Protein AF-A0A7C3ZKS5-F1 (afdb_monomer)

Structure (mmCIF, N/CA/C/O backbone):
data_AF-A0A7C3ZKS5-F1
#
_entry.id   AF-A0A7C3ZKS5-F1
#
loop_
_atom_site.group_PDB
_atom_site.id
_atom_site.type_symbol
_atom_site.label_atom_id
_atom_site.label_alt_id
_atom_site.label_comp_id
_atom_site.label_asym_id
_atom_site.label_entity_id
_atom_site.label_seq_id
_atom_site.pdbx_PDB_ins_code
_atom_site.Cartn_x
_atom_site.Cartn_y
_atom_site.Cartn_z
_atom_site.occupancy
_atom_site.B_iso_or_equiv
_atom_site.auth_seq_id
_atom_site.auth_comp_id
_atom_site.auth_asym_id
_atom_site.auth_atom_id
_atom_site.pdbx_PDB_model_num
ATOM 1 N N . MET A 1 1 ? 28.762 -24.556 -15.927 1.00 60.16 1 MET A N 1
ATOM 2 C CA . MET A 1 1 ? 27.538 -2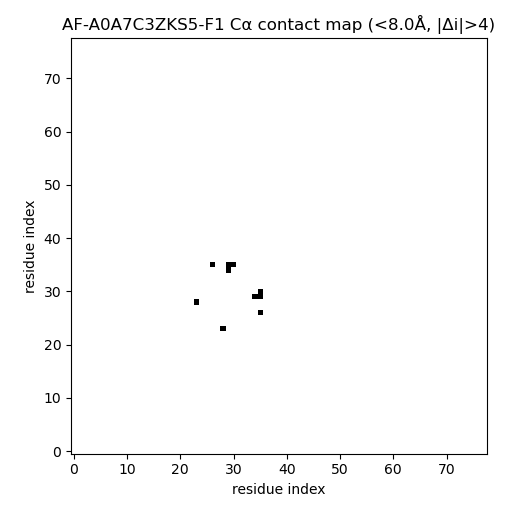4.675 -15.100 1.00 60.16 1 MET A CA 1
ATOM 3 C C . MET A 1 1 ? 26.582 -23.560 -15.504 1.00 60.16 1 MET A C 1
ATOM 5 O O . MET A 1 1 ? 27.045 -22.444 -15.691 1.00 60.16 1 MET A O 1
ATOM 9 N N . ARG A 1 2 ? 25.297 -23.856 -15.730 1.00 75.94 2 ARG A N 1
ATOM 10 C CA . ARG A 1 2 ? 24.270 -22.870 -16.123 1.00 75.94 2 ARG A CA 1
ATOM 11 C C . ARG A 1 2 ? 23.529 -22.421 -14.862 1.00 75.94 2 ARG A C 1
ATOM 13 O O . ARG A 1 2 ? 23.053 -23.278 -14.126 1.00 75.94 2 ARG A O 1
ATOM 20 N N . ASN A 1 3 ? 23.471 -21.115 -14.606 1.00 86.12 3 ASN A N 1
ATOM 21 C CA . ASN A 1 3 ? 22.723 -20.559 -13.480 1.00 86.12 3 ASN A CA 1
ATOM 22 C C . ASN A 1 3 ? 21.218 -20.582 -13.819 1.00 86.12 3 ASN A C 1
ATOM 24 O O . ASN A 1 3 ? 20.839 -19.950 -14.807 1.00 86.12 3 ASN A O 1
ATOM 28 N N . PRO A 1 4 ? 20.371 -21.287 -13.048 1.00 84.25 4 PRO A N 1
ATOM 29 C CA . PRO A 1 4 ? 18.936 -21.376 -13.319 1.00 84.25 4 PRO A CA 1
ATOM 30 C C . PRO A 1 4 ? 18.190 -20.042 -13.145 1.00 84.25 4 PRO A C 1
ATOM 32 O O . PRO A 1 4 ? 17.085 -19.908 -13.657 1.00 84.25 4 PRO A O 1
ATOM 35 N N . SER A 1 5 ? 18.788 -19.052 -12.473 1.00 85.94 5 SER A N 1
ATOM 36 C CA . SER A 1 5 ? 18.191 -17.727 -12.258 1.00 85.94 5 SER A CA 1
ATOM 37 C C . SER A 1 5 ? 18.482 -16.726 -13.380 1.00 85.94 5 SER A C 1
ATOM 39 O O . SER A 1 5 ? 17.900 -15.644 -13.392 1.00 85.94 5 SER A O 1
ATOM 41 N N . LEU A 1 6 ? 19.389 -17.039 -14.313 1.00 87.25 6 LEU A N 1
ATOM 42 C CA . LEU A 1 6 ? 19.719 -16.138 -15.419 1.00 87.25 6 LEU A CA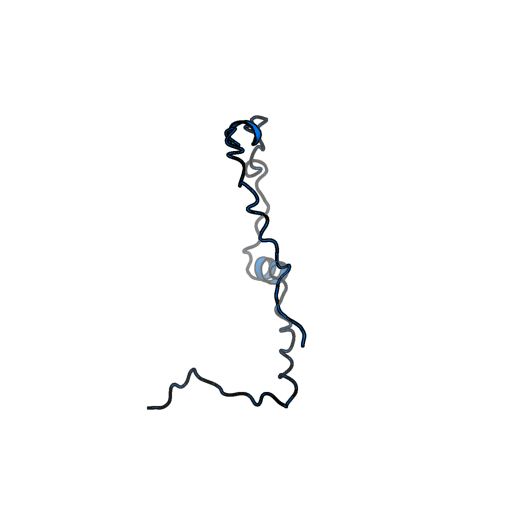 1
ATOM 43 C C . LEU A 1 6 ? 18.846 -16.437 -16.636 1.00 87.25 6 LEU A C 1
ATOM 45 O O . LEU A 1 6 ? 18.881 -17.535 -17.193 1.00 87.25 6 LEU A O 1
ATOM 49 N N . THR A 1 7 ? 18.116 -15.423 -17.090 1.00 82.06 7 THR A N 1
ATOM 50 C CA . THR A 1 7 ? 17.339 -15.454 -18.331 1.00 82.06 7 THR A CA 1
ATOM 51 C C . THR A 1 7 ? 17.921 -14.452 -19.332 1.00 82.06 7 THR A C 1
ATOM 53 O O . THR A 1 7 ? 18.498 -13.436 -18.953 1.00 82.06 7 THR A O 1
ATOM 56 N N . GLN A 1 8 ? 17.833 -14.761 -20.628 1.00 85.25 8 GLN A N 1
ATOM 57 C CA . GLN A 1 8 ? 18.292 -13.887 -21.711 1.00 85.25 8 GLN A CA 1
ATOM 58 C C . GLN A 1 8 ? 17.092 -13.502 -22.574 1.00 85.25 8 GLN A C 1
ATOM 60 O O . GLN A 1 8 ? 16.348 -14.379 -23.013 1.00 85.25 8 GLN A O 1
ATOM 65 N N . GLN A 1 9 ? 16.922 -12.205 -22.838 1.00 87.38 9 GLN A N 1
ATOM 66 C CA . GLN A 1 9 ? 15.843 -11.687 -23.680 1.00 87.38 9 GLN A CA 1
ATOM 67 C C . GLN A 1 9 ? 16.400 -10.903 -24.888 1.00 87.38 9 GLN A C 1
ATOM 69 O O . GLN A 1 9 ? 17.400 -10.193 -24.757 1.00 87.38 9 GLN A O 1
ATOM 74 N N . PRO A 1 10 ? 15.802 -11.047 -26.089 1.00 89.81 10 PRO A N 1
ATOM 75 C CA . PRO A 1 10 ? 16.271 -10.388 -27.308 1.00 89.81 10 PRO A CA 1
ATOM 76 C C . PRO A 1 10 ? 15.968 -8.883 -27.315 1.00 89.81 10 PRO A C 1
ATOM 78 O O . PRO A 1 10 ? 14.818 -8.479 -27.196 1.00 89.81 10 PRO A O 1
ATOM 81 N N . ARG A 1 11 ? 16.995 -8.055 -27.559 1.00 88.19 11 ARG A N 1
ATOM 82 C CA . ARG A 1 11 ? 16.910 -6.577 -27.518 1.00 88.19 11 ARG A CA 1
ATOM 83 C C . ARG A 1 11 ? 16.027 -5.943 -28.600 1.00 88.19 11 ARG A C 1
ATOM 85 O O . ARG A 1 11 ? 15.546 -4.837 -28.412 1.00 88.19 11 ARG A O 1
ATOM 92 N N . TYR A 1 12 ? 15.866 -6.610 -29.743 1.00 94.75 12 TYR A N 1
ATOM 93 C CA . TYR A 1 12 ? 15.124 -6.093 -30.902 1.00 94.75 12 TYR A CA 1
ATOM 94 C C . TYR A 1 12 ? 13.629 -6.436 -30.866 1.00 94.75 12 TYR A C 1
ATOM 96 O O . TYR A 1 12 ? 12.887 -6.035 -31.761 1.00 94.75 12 TYR A O 1
ATOM 104 N N . LYS A 1 13 ? 13.188 -7.229 -29.882 1.00 90.25 13 LYS A N 1
ATOM 105 C CA . LYS A 1 13 ? 11.777 -7.575 -29.713 1.00 90.25 13 LYS A CA 1
ATOM 106 C C . LYS A 1 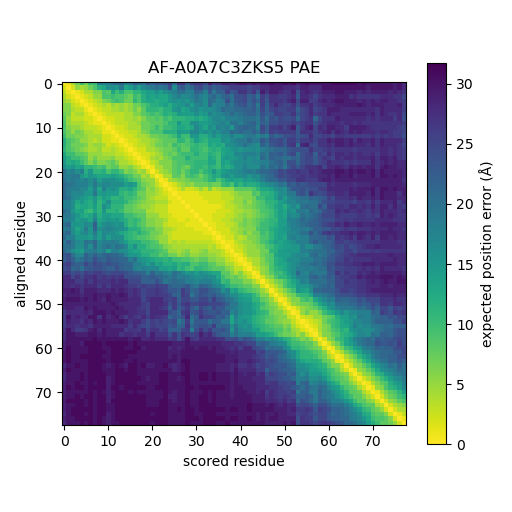13 ? 11.174 -6.704 -28.614 1.00 90.25 13 LYS A C 1
ATOM 108 O O . LYS A 1 13 ? 11.880 -6.375 -27.661 1.00 90.25 13 LYS A O 1
ATOM 113 N N . PRO A 1 14 ? 9.885 -6.353 -28.720 1.00 87.31 14 PRO A N 1
ATOM 114 C CA . PRO A 1 14 ? 9.185 -5.720 -27.614 1.00 87.31 14 PRO A CA 1
ATOM 115 C C . PRO A 1 14 ? 9.262 -6.611 -26.369 1.00 87.31 14 PRO A C 1
ATOM 117 O O . PRO A 1 14 ? 9.234 -7.842 -26.472 1.00 87.31 14 PRO A O 1
ATOM 120 N N . ALA A 1 15 ? 9.383 -5.975 -25.204 1.00 87.56 15 ALA A N 1
ATOM 121 C CA . ALA A 1 15 ? 9.381 -6.668 -23.925 1.00 87.56 15 ALA A CA 1
ATOM 122 C C . ALA A 1 15 ? 8.050 -7.402 -23.708 1.00 87.56 15 ALA A C 1
ATOM 124 O O . ALA A 1 15 ? 7.000 -6.988 -24.205 1.00 87.56 15 ALA A O 1
ATOM 125 N N . GLU A 1 16 ? 8.097 -8.498 -22.954 1.00 84.81 16 GLU A N 1
ATOM 126 C CA . GLU A 1 16 ? 6.880 -9.177 -22.525 1.00 84.81 16 GLU A CA 1
ATOM 127 C C . GLU A 1 16 ? 6.074 -8.257 -21.601 1.00 84.81 16 GLU A C 1
ATOM 129 O O . GLU A 1 16 ? 6.620 -7.608 -20.708 1.00 84.81 16 GLU A O 1
ATOM 134 N N . VAL A 1 17 ? 4.762 -8.189 -21.823 1.00 86.62 17 VAL A N 1
ATOM 135 C CA . VAL A 1 17 ? 3.870 -7.398 -20.977 1.00 86.62 17 VAL A CA 1
ATOM 136 C C . VAL A 1 17 ? 3.638 -8.162 -19.680 1.00 86.62 17 VAL A C 1
ATOM 138 O O . VAL A 1 17 ? 3.004 -9.220 -19.675 1.00 86.62 17 VAL A O 1
ATOM 141 N N . ILE A 1 18 ? 4.116 -7.610 -18.565 1.00 83.38 18 ILE A N 1
ATOM 142 C CA . ILE A 1 18 ? 3.766 -8.115 -17.238 1.00 83.38 18 ILE A CA 1
ATOM 143 C C . ILE A 1 18 ? 2.268 -7.876 -17.049 1.00 83.38 18 ILE A C 1
ATOM 145 O O . ILE A 1 18 ? 1.808 -6.734 -17.011 1.00 83.38 18 ILE A O 1
ATOM 149 N N . ARG A 1 19 ? 1.487 -8.956 -16.953 1.00 81.69 19 ARG A N 1
ATOM 150 C CA . ARG A 1 19 ? 0.063 -8.831 -16.636 1.00 81.69 19 ARG A CA 1
ATOM 151 C C . ARG A 1 19 ? -0.073 -8.217 -15.252 1.00 81.69 19 ARG A C 1
ATOM 153 O O . ARG A 1 19 ? 0.575 -8.675 -14.313 1.00 81.69 19 ARG A O 1
ATOM 160 N N . SER A 1 20 ? -0.962 -7.235 -15.125 1.00 80.31 20 SER A N 1
ATOM 161 C CA . SER A 1 20 ? -1.444 -6.814 -13.815 1.00 80.31 20 SER A CA 1
ATOM 162 C C . SER A 1 20 ? -1.996 -8.052 -13.114 1.00 80.31 20 SER A C 1
ATOM 164 O O . SER A 1 20 ? -2.942 -8.687 -13.590 1.00 80.31 20 SER A O 1
ATOM 166 N N . GLN A 1 21 ? -1.336 -8.460 -12.035 1.00 78.44 21 GLN A N 1
ATOM 167 C CA . GLN A 1 21 ? -1.884 -9.483 -11.172 1.00 78.44 21 GLN A CA 1
ATOM 168 C C . GLN A 1 21 ? -3.076 -8.827 -10.480 1.00 78.44 21 GLN A C 1
ATOM 170 O O . GLN A 1 21 ? -2.896 -7.853 -9.753 1.00 78.44 21 GLN A O 1
ATOM 175 N N . GLN A 1 22 ? -4.284 -9.333 -10.733 1.00 75.31 22 GLN A N 1
ATOM 176 C CA . GLN A 1 22 ? -5.487 -8.964 -9.982 1.00 75.31 22 GLN A CA 1
ATOM 177 C C . GLN A 1 22 ? -5.390 -9.569 -8.579 1.00 75.31 22 GLN A C 1
ATOM 179 O O . GLN A 1 22 ? -6.150 -10.461 -8.208 1.00 75.31 22 GLN A O 1
ATOM 184 N N . GLN A 1 23 ? -4.367 -9.166 -7.831 1.00 77.12 23 GLN A N 1
ATOM 185 C CA . GLN A 1 23 ? -4.284 -9.492 -6.424 1.00 77.12 23 GLN A CA 1
ATOM 186 C C . GLN A 1 23 ? -5.419 -8.741 -5.720 1.00 77.12 23 GLN A C 1
ATOM 188 O O . GLN A 1 23 ? -5.729 -7.613 -6.124 1.00 77.12 23 GLN A O 1
ATOM 193 N N . PRO A 1 24 ? -6.061 -9.355 -4.710 1.00 76.94 24 PRO A N 1
ATOM 194 C CA . PRO A 1 24 ? -6.998 -8.623 -3.872 1.00 76.94 24 PRO A CA 1
ATOM 195 C C . PRO A 1 24 ? -6.297 -7.371 -3.346 1.00 76.94 24 PRO A C 1
ATOM 197 O O . PRO A 1 24 ? -5.088 -7.407 -3.078 1.00 76.94 24 PRO A O 1
ATOM 200 N N . SER A 1 25 ? -7.039 -6.267 -3.218 1.00 87.56 25 SER A N 1
ATOM 201 C CA . SER A 1 25 ? -6.497 -5.082 -2.560 1.00 87.56 25 SER A CA 1
ATOM 202 C C . SER A 1 25 ? -5.908 -5.506 -1.220 1.00 87.56 25 SER A C 1
ATOM 204 O O . SER A 1 25 ? -6.442 -6.398 -0.555 1.00 87.56 25 SER A O 1
ATOM 206 N N . ILE A 1 26 ? -4.813 -4.875 -0.797 1.00 87.31 26 ILE A N 1
ATOM 207 C CA . ILE A 1 26 ? -4.256 -5.148 0.530 1.00 87.31 26 ILE A CA 1
ATOM 208 C C . ILE A 1 26 ? -5.331 -4.974 1.614 1.00 87.31 26 ILE A C 1
ATOM 210 O O . ILE A 1 26 ? -5.341 -5.728 2.579 1.00 87.31 26 ILE A O 1
ATOM 214 N N . LEU A 1 27 ? -6.281 -4.054 1.408 1.00 89.81 27 LEU A N 1
ATOM 215 C CA . LEU A 1 27 ? -7.436 -3.862 2.284 1.00 89.81 27 LEU A CA 1
ATOM 216 C C . LEU A 1 27 ? -8.379 -5.072 2.266 1.00 89.81 27 LEU A C 1
ATOM 218 O O . LEU A 1 27 ? -8.673 -5.599 3.332 1.00 89.81 27 LEU A O 1
ATOM 222 N N . ASP A 1 28 ? -8.762 -5.571 1.087 1.00 90.25 28 ASP A N 1
ATOM 223 C CA . ASP A 1 28 ? -9.614 -6.765 0.948 1.00 90.25 28 ASP A CA 1
ATOM 224 C C . ASP A 1 28 ? -8.956 -8.003 1.583 1.00 90.25 28 ASP A C 1
ATOM 226 O O . ASP A 1 28 ? -9.603 -8.838 2.222 1.00 90.25 28 ASP A O 1
ATOM 230 N N . TRP A 1 29 ? -7.637 -8.139 1.429 1.00 91.19 29 TRP A N 1
ATOM 231 C CA . TRP A 1 29 ? -6.879 -9.217 2.058 1.00 91.19 29 TRP A CA 1
ATOM 232 C C . TRP A 1 29 ? -6.824 -9.064 3.584 1.00 91.19 29 TRP A C 1
ATOM 234 O O . TRP A 1 29 ? -7.018 -10.041 4.311 1.00 91.19 29 TRP A O 1
ATOM 244 N N . LEU A 1 30 ? -6.585 -7.852 4.092 1.00 92.31 30 LEU A N 1
ATOM 245 C CA . LEU A 1 30 ? -6.590 -7.578 5.531 1.00 92.31 30 LEU A CA 1
ATOM 246 C C . LEU A 1 30 ? -7.978 -7.816 6.143 1.00 92.31 30 LEU A C 1
ATOM 248 O O . LEU A 1 30 ? -8.062 -8.404 7.221 1.00 92.31 30 LEU A O 1
ATOM 252 N N . GLU A 1 31 ? -9.049 -7.425 5.454 1.00 91.00 31 GLU A N 1
ATOM 253 C CA . GLU A 1 31 ? -10.432 -7.648 5.885 1.00 91.00 31 GLU A CA 1
ATOM 254 C C . GLU A 1 31 ? -10.781 -9.144 5.885 1.00 91.00 31 GLU A C 1
ATOM 256 O O . GLU A 1 31 ? -11.174 -9.685 6.918 1.00 91.00 31 GLU A O 1
ATOM 261 N N . SER A 1 32 ? -10.545 -9.850 4.773 1.00 92.19 32 SER A N 1
ATOM 262 C CA . SER A 1 32 ? -10.835 -11.291 4.657 1.00 92.19 32 SER A CA 1
ATOM 263 C C . SER A 1 32 ? -10.016 -12.172 5.606 1.00 92.19 32 SER A C 1
ATOM 265 O O . SER A 1 32 ? -10.481 -13.236 6.015 1.00 92.19 32 SER A O 1
ATOM 267 N N . SER A 1 33 ? -8.807 -11.741 5.979 1.00 94.12 33 SER A N 1
ATOM 268 C CA . SER A 1 33 ? -7.961 -12.445 6.951 1.00 94.12 33 SER A CA 1
ATOM 269 C C . SER A 1 33 ? -8.250 -12.070 8.409 1.00 94.12 33 SER A C 1
ATOM 271 O O . SER A 1 33 ? -7.640 -12.648 9.308 1.00 94.12 33 SER A O 1
ATOM 273 N N . GLY A 1 34 ? -9.154 -11.114 8.663 1.00 91.81 34 GLY A N 1
ATOM 274 C CA . GLY A 1 34 ? -9.444 -10.609 10.008 1.00 91.81 34 GLY A CA 1
ATOM 275 C C . GLY A 1 34 ? -8.279 -9.840 10.640 1.00 91.81 34 GLY A C 1
ATOM 276 O O . GLY A 1 34 ? -8.198 -9.734 11.862 1.00 91.81 34 GLY A O 1
ATOM 277 N N . ARG A 1 35 ? -7.345 -9.340 9.821 1.00 91.31 35 ARG A N 1
ATOM 278 C CA . ARG A 1 35 ? -6.156 -8.582 10.250 1.00 91.31 35 ARG A CA 1
ATOM 279 C C . ARG A 1 35 ? -6.349 -7.068 10.154 1.00 91.31 35 ARG A C 1
ATOM 281 O O . ARG A 1 35 ? -5.457 -6.325 10.555 1.00 91.31 35 ARG A O 1
ATOM 288 N N . LEU A 1 36 ? -7.477 -6.612 9.613 1.00 92.31 36 LEU A N 1
ATOM 289 C CA . LEU A 1 36 ? -7.856 -5.205 9.591 1.00 92.31 36 LEU A CA 1
ATOM 290 C C . LEU A 1 36 ? -8.443 -4.815 10.955 1.00 92.31 36 LEU A C 1
ATOM 292 O O . LEU A 1 36 ? -9.561 -5.202 11.287 1.00 92.31 36 LEU A O 1
ATOM 296 N N . LEU A 1 37 ? -7.674 -4.072 11.752 1.00 88.94 37 LEU A N 1
ATOM 297 C CA . LEU A 1 37 ? -8.103 -3.542 13.048 1.00 88.94 37 LEU A CA 1
ATOM 298 C C . LEU A 1 37 ? -8.436 -2.054 12.918 1.00 88.94 37 LEU A C 1
ATOM 300 O O . LEU A 1 37 ? -7.775 -1.328 12.175 1.00 88.94 37 LEU A O 1
ATOM 304 N N . ALA A 1 38 ? -9.456 -1.602 13.648 1.00 87.31 38 ALA A N 1
ATOM 305 C CA . ALA A 1 38 ? -9.724 -0.177 13.786 1.00 87.31 38 ALA A CA 1
ATOM 306 C C . ALA A 1 38 ? -8.558 0.496 14.520 1.00 87.31 38 ALA A C 1
ATOM 308 O O . ALA A 1 38 ? -7.988 -0.081 15.446 1.00 87.31 38 ALA A O 1
ATOM 309 N N . ARG A 1 39 ? -8.214 1.713 14.097 1.00 82.38 39 ARG A N 1
ATOM 310 C CA . ARG A 1 39 ? -7.196 2.520 14.769 1.00 82.38 39 ARG A CA 1
ATOM 311 C C . ARG A 1 39 ? -7.688 2.909 16.164 1.00 82.38 39 ARG A C 1
ATOM 313 O O . ARG A 1 39 ? -8.837 3.337 16.292 1.00 82.38 39 ARG A O 1
ATOM 320 N N . ASP A 1 40 ? -6.831 2.790 17.176 1.00 85.06 40 ASP A N 1
ATOM 321 C CA . ASP A 1 40 ? -7.115 3.352 18.495 1.00 85.06 40 ASP A CA 1
ATOM 322 C C . ASP A 1 40 ? -6.961 4.883 18.423 1.00 85.06 40 ASP A C 1
ATOM 324 O O . ASP A 1 40 ? -5.956 5.358 17.886 1.00 85.06 40 ASP A O 1
ATOM 328 N N . PRO A 1 41 ? -7.914 5.691 18.921 1.00 77.94 41 PRO A N 1
ATOM 329 C CA . PRO A 1 41 ? -7.715 7.135 19.047 1.00 77.94 41 PRO A CA 1
ATOM 330 C C . PRO A 1 41 ? -6.452 7.522 19.839 1.00 77.94 41 PRO A C 1
ATOM 332 O O . PRO A 1 41 ? -5.944 8.620 19.635 1.00 77.94 41 PRO A O 1
ATOM 335 N N . SER A 1 42 ? -5.904 6.651 20.698 1.00 78.00 42 SER A N 1
ATOM 336 C CA . SER A 1 42 ? -4.610 6.900 21.352 1.00 78.00 42 SER A CA 1
ATOM 337 C C . SER A 1 42 ? -3.387 6.687 20.450 1.00 78.00 42 SER A C 1
ATOM 339 O O . SER A 1 42 ? -2.298 7.118 20.818 1.00 78.00 42 SER A O 1
ATOM 341 N N . ASP A 1 43 ? -3.547 6.024 19.298 1.00 71.25 43 ASP A N 1
ATOM 342 C CA . ASP A 1 43 ? -2.484 5.771 18.310 1.00 71.25 43 ASP A CA 1
ATOM 343 C C . ASP A 1 43 ? -2.362 6.903 17.276 1.00 71.25 43 ASP A C 1
ATOM 345 O O . ASP A 1 43 ? -1.647 6.774 16.272 1.00 71.25 43 ASP A O 1
ATOM 349 N N . GLU A 1 44 ? -3.090 8.011 17.434 1.00 71.06 44 GLU A N 1
ATOM 350 C CA .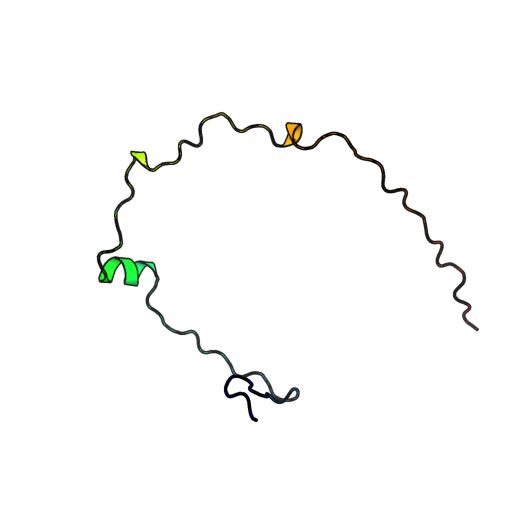 GLU A 1 44 ? -2.691 9.237 16.752 1.00 71.06 44 GLU A CA 1
ATOM 351 C C . GLU A 1 44 ? -1.313 9.628 17.288 1.00 71.06 44 GLU A C 1
ATOM 353 O O . GLU A 1 44 ? -1.194 9.888 18.487 1.00 71.06 44 GLU A O 1
ATOM 358 N N . PRO A 1 45 ? -0.249 9.651 16.450 1.00 65.62 45 PRO A N 1
ATOM 359 C CA . PRO A 1 45 ? 0.936 10.366 16.854 1.00 65.62 45 PRO A CA 1
ATOM 360 C C . PRO A 1 45 ? 0.430 11.776 17.099 1.00 65.62 45 PRO A C 1
ATOM 362 O O . PRO A 1 45 ? -0.076 12.428 16.183 1.00 65.62 45 PRO A O 1
ATOM 365 N N . GLY A 1 46 ? 0.475 12.202 18.359 1.00 62.84 46 GLY A N 1
ATOM 366 C CA . GLY A 1 46 ? 0.406 13.609 18.659 1.00 62.84 46 GLY A CA 1
ATOM 367 C C . GLY A 1 46 ? 1.527 14.209 17.838 1.00 62.84 46 GLY A C 1
ATOM 368 O O . GLY A 1 46 ? 2.694 14.058 18.194 1.00 62.84 46 GLY A O 1
ATOM 369 N N . TYR A 1 47 ? 1.180 14.814 16.704 1.00 61.50 47 TYR A N 1
ATOM 370 C CA . TYR A 1 47 ? 1.990 15.838 16.077 1.00 61.50 47 TYR A CA 1
ATOM 371 C C . TYR A 1 47 ? 1.983 16.974 17.102 1.00 61.50 47 TYR A C 1
ATOM 373 O O . TYR A 1 47 ? 1.176 17.896 17.038 1.00 61.50 47 TYR A O 1
ATOM 381 N N . GLY A 1 48 ? 2.736 16.754 18.181 1.00 60.00 48 GLY A N 1
ATOM 382 C CA . GLY A 1 48 ? 2.914 17.679 19.270 1.00 60.00 48 GLY A CA 1
ATOM 383 C C . GLY A 1 48 ? 3.568 18.904 18.678 1.00 60.00 48 GLY A C 1
ATOM 384 O O . GLY A 1 48 ? 4.415 18.789 17.799 1.00 60.00 48 GLY A O 1
ATOM 385 N N . GLU A 1 49 ? 3.129 20.054 19.156 1.00 59.12 49 GLU A N 1
ATOM 386 C CA . GLU A 1 49 ? 3.427 21.411 18.696 1.00 59.12 49 GLU A CA 1
ATOM 387 C C . GLU A 1 49 ? 4.931 21.777 18.637 1.00 59.12 49 GLU A C 1
ATOM 389 O O . GLU A 1 49 ? 5.275 22.909 18.315 1.00 59.12 49 GLU A O 1
ATOM 394 N N . GLU A 1 50 ? 5.830 20.838 18.930 1.00 62.72 50 GLU A N 1
ATOM 395 C CA . GLU A 1 50 ? 7.283 20.969 18.858 1.00 62.72 50 GLU A CA 1
ATOM 396 C C . GLU A 1 50 ? 7.789 20.469 17.495 1.00 62.72 50 GLU A C 1
ATOM 398 O O . GLU A 1 50 ? 8.476 19.454 17.380 1.00 62.72 50 GLU A O 1
ATOM 403 N N . GLU A 1 51 ? 7.432 21.186 16.428 1.00 63.09 51 GLU A N 1
ATOM 404 C CA . GLU A 1 51 ? 8.212 21.128 15.192 1.00 63.09 51 GLU A CA 1
ATOM 405 C C . GLU A 1 51 ? 9.531 21.872 15.450 1.00 63.09 51 GLU A C 1
ATOM 407 O O . GLU A 1 51 ? 9.578 23.100 15.408 1.00 63.09 51 GLU A O 1
ATOM 412 N N . GLU A 1 52 ? 10.604 21.142 15.771 1.00 64.81 52 GLU A N 1
ATOM 413 C CA . GLU A 1 52 ? 11.961 21.697 15.707 1.00 64.81 52 GLU A CA 1
ATOM 414 C C . GLU A 1 52 ? 12.180 22.260 14.288 1.0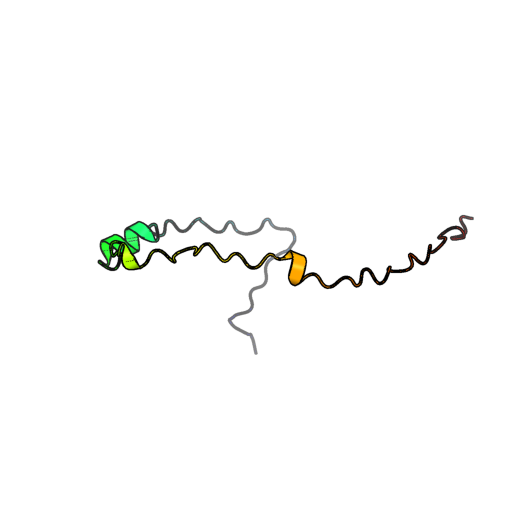0 64.81 52 GLU A C 1
ATOM 416 O O . GLU A 1 52 ? 12.078 21.539 13.290 1.00 64.81 52 GLU A O 1
ATOM 421 N N . GLU A 1 53 ? 12.408 23.573 14.176 1.00 74.12 53 GLU A N 1
ATOM 422 C CA . GLU A 1 53 ? 12.475 24.261 12.887 1.00 74.12 53 GLU A CA 1
ATOM 423 C C . GLU A 1 53 ? 13.718 23.780 12.119 1.00 74.12 53 GLU A C 1
ATOM 425 O O . GLU A 1 53 ? 14.850 23.984 12.551 1.00 74.12 53 GLU A O 1
ATOM 430 N N . ILE A 1 54 ? 13.52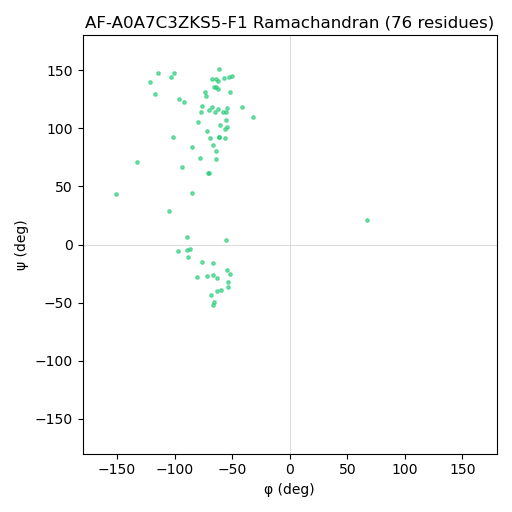5 23.162 10.945 1.00 68.44 54 ILE A N 1
ATOM 431 C CA . ILE A 1 54 ? 14.603 22.613 10.085 1.00 68.44 54 ILE A CA 1
ATOM 432 C C . ILE A 1 54 ? 15.711 23.654 9.807 1.00 68.44 54 ILE A C 1
ATOM 434 O O . ILE A 1 54 ? 16.867 23.297 9.573 1.00 68.44 54 ILE A O 1
ATOM 438 N N . SER A 1 55 ? 15.362 24.941 9.881 1.00 69.06 55 SER A N 1
AT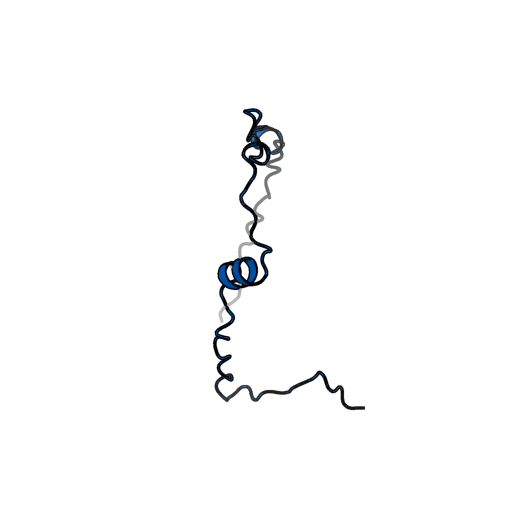OM 439 C CA . SER A 1 55 ? 16.261 26.096 9.803 1.00 69.06 55 SER A CA 1
ATOM 440 C C . SER A 1 55 ? 17.424 26.043 10.807 1.00 69.06 55 SER A C 1
ATOM 442 O O . SER A 1 55 ? 18.544 26.401 10.456 1.00 69.06 55 SER A O 1
ATOM 444 N N . GLU A 1 56 ? 17.210 25.532 12.025 1.00 72.50 56 GLU A N 1
ATOM 445 C CA . GLU A 1 56 ? 18.273 25.389 13.035 1.00 72.50 56 GLU A CA 1
ATOM 446 C C . GLU A 1 56 ? 19.269 24.267 12.696 1.00 72.50 56 GLU A C 1
ATOM 448 O O . GLU A 1 56 ? 20.438 24.330 13.082 1.00 72.50 56 GLU A O 1
ATOM 453 N N . LEU A 1 57 ? 18.830 23.252 11.942 1.00 70.12 57 LEU A N 1
ATOM 454 C CA . LEU A 1 57 ? 19.671 22.136 11.499 1.00 70.12 57 LEU A CA 1
ATOM 455 C C . LEU A 1 57 ? 20.522 22.502 10.273 1.00 70.12 57 LEU A C 1
ATOM 457 O O . LEU A 1 57 ? 21.610 21.951 10.079 1.00 70.12 57 LEU A O 1
ATOM 461 N N . MET A 1 58 ? 20.048 23.440 9.450 1.00 72.88 58 MET A N 1
ATOM 462 C CA . MET A 1 58 ? 20.789 23.987 8.314 1.00 72.88 58 MET A CA 1
ATOM 463 C C . MET A 1 58 ? 21.825 25.002 8.812 1.00 72.88 58 MET A C 1
ATOM 465 O O . MET A 1 58 ? 21.658 26.213 8.687 1.00 72.88 58 MET A O 1
ATOM 469 N N . SER A 1 59 ? 22.908 24.497 9.409 1.00 64.25 59 SER A N 1
ATOM 470 C CA . SER A 1 59 ? 24.067 25.316 9.772 1.00 64.25 59 SER A CA 1
ATOM 471 C C . SER A 1 59 ? 24.545 26.126 8.561 1.00 64.25 59 SER A C 1
ATOM 473 O O . SER A 1 59 ? 24.691 25.593 7.461 1.00 64.25 59 SER A O 1
ATOM 475 N N . VAL A 1 60 ? 24.754 27.424 8.792 1.00 63.34 60 VAL A N 1
ATOM 476 C CA . VAL A 1 60 ? 25.264 28.433 7.857 1.00 63.34 60 VAL A CA 1
ATOM 477 C C . VAL A 1 60 ? 26.697 28.084 7.446 1.00 63.34 60 VAL A C 1
ATOM 479 O O . VAL A 1 60 ? 27.657 28.629 7.982 1.00 63.34 60 VAL A O 1
ATOM 482 N N . ASP A 1 61 ? 26.849 27.164 6.505 1.00 60.47 61 ASP A N 1
ATOM 483 C CA . ASP A 1 61 ? 28.060 27.055 5.698 1.00 60.47 61 ASP A CA 1
ATOM 484 C C . ASP A 1 61 ? 27.645 26.928 4.234 1.00 60.47 61 ASP A C 1
ATOM 486 O O . ASP A 1 61 ? 27.753 25.883 3.596 1.00 60.47 61 ASP A O 1
ATOM 490 N N . ASP A 1 62 ? 27.140 28.043 3.702 1.00 60.34 62 ASP A N 1
ATOM 491 C CA . ASP A 1 62 ? 27.253 28.363 2.279 1.00 60.34 62 ASP A CA 1
ATOM 492 C C . ASP A 1 62 ? 28.729 28.697 2.001 1.00 60.34 62 ASP A C 1
ATOM 494 O O . ASP A 1 62 ? 29.109 29.830 1.697 1.00 60.34 62 ASP A O 1
ATOM 498 N N . GLY A 1 63 ? 29.595 27.708 2.239 1.00 60.38 63 GLY A N 1
ATOM 499 C CA . GLY A 1 63 ? 30.969 27.698 1.782 1.00 60.38 63 GLY A CA 1
ATOM 500 C C . GLY A 1 63 ? 30.893 27.613 0.272 1.00 60.38 63 GLY A C 1
ATOM 501 O O . GLY A 1 63 ? 30.846 26.513 -0.279 1.00 60.38 63 GLY A O 1
ATOM 502 N N . GLY A 1 64 ? 30.760 28.789 -0.346 1.00 60.47 64 GLY A N 1
ATOM 503 C CA . GLY A 1 64 ? 30.531 28.973 -1.765 1.00 60.47 64 GLY A CA 1
ATOM 504 C C . GLY A 1 64 ? 31.383 28.004 -2.561 1.00 60.47 64 GLY A C 1
ATOM 505 O O . GLY A 1 64 ? 32.611 28.018 -2.474 1.00 60.47 64 GLY A O 1
ATOM 506 N N . TYR A 1 65 ? 30.714 27.141 -3.318 1.00 62.00 65 TYR A N 1
ATOM 507 C CA . TYR A 1 65 ? 31.362 26.452 -4.412 1.00 62.00 65 TYR A CA 1
ATOM 508 C C . TYR A 1 65 ? 31.826 27.563 -5.353 1.00 62.00 65 TYR A C 1
ATOM 510 O O . TYR A 1 65 ? 30.999 28.189 -6.012 1.00 62.00 65 TYR A O 1
ATOM 518 N N . GLU A 1 66 ? 33.120 27.885 -5.331 1.00 64.69 66 GLU A N 1
ATOM 519 C CA . GLU A 1 66 ? 33.719 28.722 -6.362 1.00 64.69 66 GLU A CA 1
ATOM 520 C C . GLU A 1 66 ? 33.410 28.022 -7.690 1.00 64.69 66 GLU A C 1
ATOM 522 O O . GLU A 1 66 ?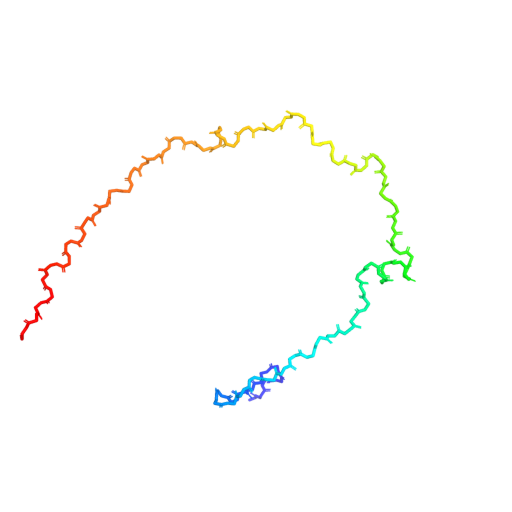 33.912 26.929 -7.961 1.00 64.69 66 GLU A O 1
ATOM 527 N N . GLU A 1 67 ? 32.490 28.596 -8.470 1.00 63.47 67 GLU A N 1
ATOM 528 C CA . GLU A 1 67 ? 32.295 28.226 -9.864 1.00 63.47 67 GLU A CA 1
ATOM 529 C C . GLU A 1 67 ? 33.613 28.549 -10.566 1.00 63.47 67 GLU A C 1
ATOM 531 O O . GLU A 1 67 ? 33.863 2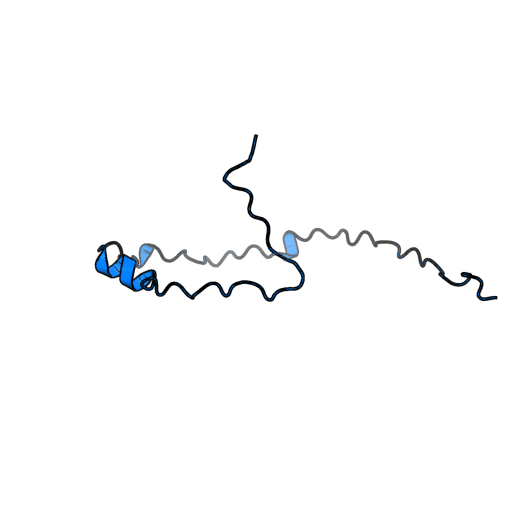9.678 -10.983 1.00 63.47 67 GLU A O 1
ATOM 536 N N . GLU A 1 68 ? 34.504 27.562 -10.645 1.00 64.88 68 GLU A N 1
ATOM 537 C CA . GLU A 1 68 ? 35.573 27.577 -11.629 1.00 64.88 68 GLU A CA 1
ATOM 538 C C . GLU A 1 68 ? 34.881 27.572 -12.998 1.00 64.88 68 GLU A C 1
ATOM 540 O O . GLU A 1 68 ? 34.490 26.520 -13.513 1.00 64.88 68 GLU A O 1
ATOM 545 N N . GLU A 1 69 ? 34.655 28.769 -13.550 1.00 64.06 69 GLU A N 1
ATOM 546 C CA . GLU A 1 69 ? 34.255 28.983 -14.937 1.00 64.06 69 GLU A CA 1
ATOM 547 C C . GLU A 1 69 ? 35.312 28.310 -15.829 1.00 64.06 69 GLU A C 1
ATOM 549 O O . GLU A 1 69 ? 36.358 28.874 -16.147 1.00 64.06 69 GLU A O 1
ATOM 554 N N . MET A 1 70 ? 35.081 27.044 -16.188 1.00 61.97 70 MET A N 1
ATOM 555 C CA . MET A 1 70 ? 35.815 26.393 -17.267 1.00 61.97 70 MET A CA 1
ATOM 556 C C . MET A 1 70 ? 35.368 27.040 -18.577 1.00 61.97 70 MET A C 1
ATOM 558 O O . MET A 1 70 ? 34.397 26.594 -19.191 1.00 61.97 70 MET A O 1
ATOM 562 N N . ASP A 1 71 ? 36.092 28.078 -18.996 1.00 63.62 71 ASP A N 1
ATOM 563 C CA . ASP A 1 71 ? 36.034 28.630 -20.348 1.00 63.62 71 ASP A CA 1
ATOM 564 C C . ASP A 1 71 ? 36.340 27.509 -21.360 1.00 63.62 71 ASP A C 1
ATOM 566 O O . ASP A 1 71 ? 37.490 27.124 -21.586 1.00 63.62 71 ASP A O 1
ATOM 570 N N . LEU A 1 72 ? 35.289 26.946 -21.961 1.00 63.62 72 LEU A N 1
ATOM 571 C CA . LEU A 1 72 ? 35.349 25.942 -23.031 1.00 63.62 72 LEU A CA 1
ATOM 572 C C . LEU A 1 72 ? 35.504 26.606 -24.410 1.00 63.62 72 LEU A C 1
ATOM 574 O O . LEU A 1 72 ? 34.860 26.200 -25.377 1.00 63.62 72 LEU A O 1
ATOM 578 N N . ASP A 1 73 ? 36.380 27.603 -24.507 1.00 62.22 73 ASP A N 1
ATOM 579 C CA . ASP A 1 73 ? 36.490 28.476 -25.681 1.00 62.22 73 ASP A CA 1
ATOM 580 C C . ASP A 1 73 ? 37.719 28.179 -26.559 1.00 62.22 73 ASP A C 1
ATOM 582 O O . ASP A 1 73 ? 38.211 29.071 -27.242 1.00 62.22 73 ASP A O 1
ATOM 586 N N . ASP A 1 74 ? 38.220 26.935 -26.593 1.00 62.81 74 ASP A N 1
ATOM 587 C CA . ASP A 1 74 ? 39.275 26.576 -27.563 1.00 62.81 74 ASP A CA 1
ATOM 588 C C . ASP A 1 74 ? 39.280 25.100 -28.006 1.00 62.81 74 ASP A C 1
ATOM 590 O O . ASP A 1 74 ? 40.315 24.438 -28.091 1.00 62.81 74 ASP A O 1
ATOM 594 N N . ALA A 1 75 ? 38.103 24.538 -28.298 1.00 59.31 75 ALA A N 1
ATOM 595 C CA . ALA A 1 75 ? 38.032 23.325 -29.115 1.00 59.31 75 ALA A CA 1
ATOM 596 C C . ALA A 1 75 ? 38.048 23.722 -30.600 1.00 59.31 75 ALA A C 1
ATOM 598 O O . ALA A 1 75 ? 36.994 23.859 -31.222 1.00 59.31 75 ALA A O 1
ATOM 599 N N . ASP A 1 76 ? 39.259 23.924 -31.124 1.00 60.69 76 ASP A N 1
ATOM 600 C CA . ASP A 1 76 ? 39.602 24.129 -32.534 1.00 60.69 76 ASP A CA 1
ATOM 601 C C . ASP A 1 76 ? 38.660 23.381 -33.503 1.00 60.69 76 ASP A C 1
ATOM 603 O O . ASP A 1 76 ? 38.693 22.151 -33.627 1.00 60.69 76 ASP A O 1
ATOM 607 N N . ILE A 1 77 ? 37.833 24.143 -34.225 1.00 56.00 77 ILE A N 1
ATOM 608 C CA . ILE A 1 77 ? 37.188 23.724 -35.474 1.00 56.00 77 ILE A CA 1
ATOM 609 C C . ILE A 1 77 ? 37.985 24.361 -36.619 1.00 56.00 77 ILE A C 1
ATOM 611 O O . ILE A 1 77 ? 37.717 25.503 -36.988 1.00 56.00 77 ILE A O 1
ATOM 615 N N . ASP A 1 78 ? 38.972 23.624 -37.137 1.00 50.88 78 ASP A N 1
ATOM 616 C CA . ASP A 1 78 ? 39.268 23.454 -38.577 1.00 50.88 78 ASP A CA 1
ATOM 617 C C . ASP A 1 78 ? 40.241 22.278 -38.816 1.00 50.88 78 ASP A C 1
ATOM 619 O O . ASP A 1 78 ? 41.317 22.230 -38.173 1.00 50.88 78 ASP A O 1
#

Mean predicted aligned error: 19.08 Å

InterPro domains:
  IPR021481 Protein of unknown function DUF3134 [PF11332] (3-71)

pLDDT: mean 75.46, std 12.21, range [50.88, 94.75]

Sequence (78 aa):
MRNPSLTQQPRYKPAEVIRSQQQPSILDWLESSGRLLARDPSDEPGYGEEEEEISELMSVDDGGYEEEEMDLDDADID

Foldseek 3Di:
DDDPPDDDDDPPDDDDDDDDDPDPDPVRVCVVVVNDDDDDPVPPPPPDPPPPPCVVVPPPDCVDPPPPPPPPPDPDDD

Radius of gyration: 28.92 Å; Cα contacts (8 Å, |Δi|>4): 5; chains: 1; bounding box: 50×54×60 Å

Organism: NCBI:txid2282167

Secondary structure (DSSP, 8-state):
---TT-----TTSPPP------PPPHHHHHHHTT--PPPPGGGS----S----HHHHS-S------------------

Solvent-accessible surface area (backbone atoms only — not comparable to full-atom values): 5870 Å² total; per-residue (Å²): 138,85,64,90,86,69,82,88,79,68,87,91,51,82,77,83,80,81,74,83,76,88,63,71,50,71,62,58,48,27,54,77,69,71,68,62,72,83,80,57,85,82,70,56,76,73,83,57,94,75,73,77,60,68,69,76,73,59,67,92,70,83,71,70,78,76,78,76,79,77,80,82,82,78,81,81,88,128